Protein AF-A0A7S3FM63-F1 (afdb_monomer_lite)

Structure (mmCIF, N/CA/C/O backbone):
data_AF-A0A7S3FM63-F1
#
_entry.id   AF-A0A7S3FM63-F1
#
loop_
_atom_site.group_PDB
_atom_site.id
_atom_site.type_symbol
_atom_site.label_atom_id
_atom_site.label_alt_id
_atom_site.label_comp_id
_atom_site.label_asym_id
_atom_site.label_entity_id
_atom_site.label_seq_id
_atom_site.pdbx_PDB_ins_code
_atom_site.Cartn_x
_atom_site.Cartn_y
_atom_site.Cartn_z
_atom_site.occupancy
_atom_site.B_iso_or_equiv
_atom_site.auth_seq_id
_atom_site.auth_comp_id
_atom_site.auth_asym_id
_atom_site.auth_atom_id
_atom_site.pdbx_PDB_model_num
ATOM 1 N N . GLY A 1 1 ? -19.546 9.068 -7.832 1.00 79.62 1 GLY A N 1
ATOM 2 C CA . GLY A 1 1 ? -18.114 9.306 -7.554 1.00 79.62 1 GLY A CA 1
ATOM 3 C C . GLY A 1 1 ? -17.447 9.906 -8.778 1.00 79.62 1 GLY A C 1
ATOM 4 O O . GLY A 1 1 ? -18.021 9.794 -9.853 1.00 79.62 1 GLY A O 1
ATOM 5 N N . LYS A 1 2 ? -16.284 10.552 -8.614 1.00 92.50 2 LYS A N 1
ATOM 6 C CA . LYS A 1 2 ? -15.468 11.115 -9.714 1.00 92.50 2 LYS A CA 1
ATOM 7 C C . LYS A 1 2 ? -14.118 10.395 -9.909 1.00 92.50 2 LYS A C 1
ATOM 9 O O . LYS A 1 2 ? -13.328 10.811 -10.744 1.00 92.50 2 LYS A O 1
ATOM 14 N N . LEU A 1 3 ? -13.851 9.345 -9.126 1.00 94.50 3 LEU A N 1
ATOM 15 C CA . LEU A 1 3 ? -12.671 8.492 -9.265 1.00 94.50 3 LEU A CA 1
ATOM 16 C C . LEU A 1 3 ? -13.030 7.335 -10.205 1.00 94.50 3 LEU A C 1
ATOM 18 O O . LEU A 1 3 ? -13.844 6.492 -9.835 1.00 94.50 3 LEU A O 1
ATOM 22 N N . PHE A 1 4 ? -12.488 7.337 -11.422 1.00 94.69 4 PHE A N 1
ATOM 23 C CA . PHE A 1 4 ? -12.804 6.339 -12.459 1.00 94.69 4 PHE A CA 1
ATOM 24 C C . PHE A 1 4 ? -11.756 5.224 -12.555 1.00 94.69 4 PHE A C 1
ATOM 26 O O . PHE A 1 4 ? -12.075 4.076 -12.862 1.00 94.69 4 PHE A O 1
ATOM 33 N N . GLY A 1 5 ? -10.508 5.558 -12.249 1.00 96.12 5 GLY A N 1
ATOM 34 C CA . GLY A 1 5 ? -9.371 4.654 -12.240 1.00 96.12 5 GLY A CA 1
ATOM 35 C C . GLY A 1 5 ? -8.252 5.248 -11.398 1.00 96.12 5 GLY A C 1
ATOM 36 O O . GLY A 1 5 ? -8.317 6.422 -11.026 1.00 96.12 5 GLY A O 1
ATOM 37 N N . ILE A 1 6 ? -7.253 4.433 -11.090 1.00 96.62 6 ILE A N 1
ATOM 38 C CA . ILE A 1 6 ? -6.058 4.859 -10.367 1.00 96.62 6 ILE A CA 1
ATOM 39 C C . ILE A 1 6 ? -4.824 4.234 -11.012 1.00 96.62 6 ILE A C 1
ATOM 41 O O . ILE A 1 6 ? -4.841 3.054 -11.365 1.00 96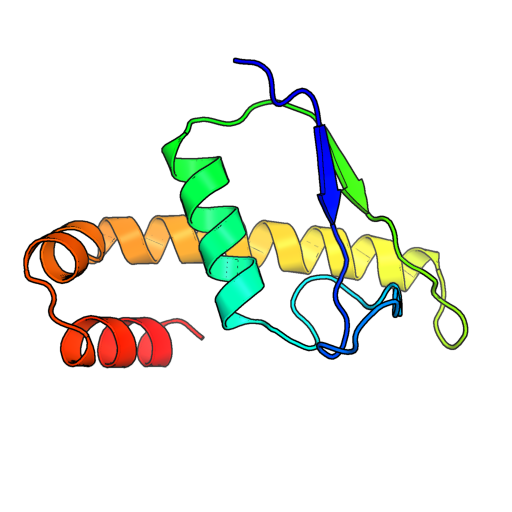.62 6 ILE A O 1
ATOM 45 N N . GLN A 1 7 ? -3.782 5.041 -11.179 1.00 96.31 7 GLN A N 1
ATOM 46 C CA . GLN A 1 7 ? -2.448 4.586 -11.549 1.00 96.31 7 GLN A CA 1
ATOM 47 C C . GLN A 1 7 ? -1.674 4.278 -10.269 1.00 96.31 7 GLN A C 1
ATOM 49 O O . GLN A 1 7 ? -1.687 5.064 -9.322 1.00 96.31 7 GLN A O 1
ATOM 54 N N . LEU A 1 8 ? -1.077 3.097 -10.222 1.00 96.12 8 LEU A N 1
ATOM 55 C CA . LEU A 1 8 ? -0.339 2.559 -9.096 1.00 96.12 8 LEU A CA 1
ATOM 56 C C . LEU A 1 8 ? 1.115 2.376 -9.512 1.00 96.12 8 LEU A C 1
ATOM 58 O O . LEU A 1 8 ? 1.402 1.767 -10.538 1.00 96.12 8 LEU A O 1
ATOM 62 N N . GLY A 1 9 ? 1.998 2.854 -8.656 1.00 94.56 9 GLY A N 1
ATOM 63 C CA . GLY A 1 9 ? 3.438 2.691 -8.718 1.00 94.56 9 GLY A CA 1
ATOM 64 C C . GLY A 1 9 ? 4.002 3.085 -7.360 1.00 94.56 9 GLY A C 1
ATOM 65 O O . GLY A 1 9 ? 3.250 3.289 -6.398 1.00 94.56 9 GLY A O 1
ATOM 66 N N . ASP A 1 10 ? 5.313 3.182 -7.260 1.00 94.56 10 ASP A N 1
ATOM 67 C CA . ASP A 1 10 ? 5.976 3.689 -6.069 1.00 94.56 10 ASP A CA 1
ATOM 68 C C . ASP A 1 10 ? 7.242 4.462 -6.443 1.00 94.56 10 ASP A C 1
ATOM 70 O O . ASP A 1 10 ? 7.716 4.427 -7.579 1.00 94.56 10 ASP A O 1
ATOM 74 N N . GLY A 1 11 ? 7.796 5.174 -5.474 1.00 91.12 11 GLY A N 1
ATOM 75 C CA . GLY A 1 11 ? 9.007 5.951 -5.662 1.00 91.12 11 GLY A CA 1
ATOM 76 C C . GLY A 1 11 ? 9.428 6.679 -4.388 1.00 91.12 11 GLY A C 1
ATOM 77 O O . GLY A 1 11 ? 8.607 6.943 -3.505 1.00 91.12 11 GLY A O 1
ATOM 78 N N . 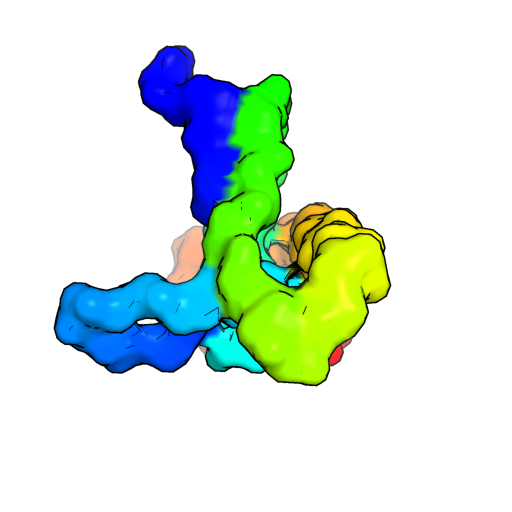PRO A 1 12 ? 10.712 7.028 -4.249 1.00 84.50 12 PRO A N 1
ATOM 79 C CA . PRO A 1 12 ? 11.157 7.932 -3.206 1.00 84.50 12 PRO A CA 1
ATOM 80 C C . PRO A 1 12 ? 10.452 9.286 -3.349 1.00 84.50 12 PRO A C 1
ATOM 82 O O . PRO A 1 12 ? 10.278 9.819 -4.443 1.00 84.50 12 PRO A O 1
ATOM 85 N N . SER A 1 13 ? 10.083 9.885 -2.218 1.00 72.06 13 SER A N 1
ATOM 86 C CA . SER A 1 13 ? 9.455 11.206 -2.206 1.00 72.06 13 SER A CA 1
ATOM 87 C C . SER A 1 13 ? 10.467 12.288 -2.605 1.00 72.06 13 SER A C 1
ATOM 89 O O . SER A 1 13 ? 11.131 12.880 -1.751 1.00 72.06 13 SER A O 1
ATOM 91 N N . ARG A 1 14 ? 10.572 12.583 -3.904 1.00 76.94 14 ARG A N 1
ATOM 92 C CA . ARG A 1 14 ? 11.317 13.724 -4.447 1.00 76.94 14 ARG A CA 1
ATOM 93 C C . ARG A 1 14 ? 10.390 14.575 -5.312 1.00 76.94 14 ARG A C 1
ATOM 95 O O . ARG A 1 14 ? 9.697 14.068 -6.184 1.00 76.94 14 ARG A O 1
ATOM 102 N N . LEU A 1 15 ? 10.400 15.891 -5.085 1.00 73.69 15 LEU A N 1
ATOM 103 C CA . LEU A 1 15 ? 9.629 16.851 -5.884 1.00 73.69 15 LEU A CA 1
ATOM 104 C C . LEU A 1 15 ? 9.926 16.671 -7.384 1.00 73.69 15 LEU A C 1
ATOM 106 O O . LEU A 1 15 ? 11.072 16.828 -7.814 1.00 73.69 15 LEU A O 1
ATOM 110 N N . GLY A 1 16 ? 8.881 16.350 -8.154 1.00 67.38 16 GLY A N 1
ATOM 111 C CA . GLY A 1 16 ? 8.947 16.161 -9.605 1.00 67.38 16 GLY A CA 1
ATOM 112 C C . GLY A 1 16 ? 9.638 14.873 -10.064 1.00 67.38 16 GLY A C 1
ATOM 113 O O . GLY A 1 16 ? 10.142 14.849 -11.184 1.00 67.38 16 GLY A O 1
ATOM 114 N N . ALA A 1 17 ? 9.729 13.847 -9.213 1.00 70.31 17 ALA A N 1
ATOM 115 C CA . ALA A 1 17 ? 10.216 12.523 -9.590 1.00 70.31 17 ALA A CA 1
ATOM 116 C C . ALA A 1 17 ? 9.055 11.530 -9.700 1.00 70.31 17 ALA A C 1
ATOM 118 O O . ALA A 1 17 ? 8.234 11.458 -8.791 1.00 70.31 17 ALA A O 1
ATOM 119 N N . GLU A 1 18 ? 9.040 10.766 -10.789 1.00 78.25 18 GLU A N 1
ATOM 120 C CA . GLU A 1 18 ? 8.225 9.566 -10.965 1.00 78.25 18 GLU A CA 1
ATOM 121 C C . GLU A 1 18 ? 9.202 8.445 -11.314 1.00 78.25 18 GLU A C 1
ATOM 123 O O . GLU A 1 18 ? 9.692 8.381 -12.440 1.00 78.25 18 GLU A O 1
ATOM 128 N N . ASP A 1 19 ? 9.549 7.620 -10.328 1.00 85.12 19 ASP A N 1
ATOM 129 C CA . ASP A 1 19 ? 10.524 6.540 -10.524 1.00 85.12 19 ASP A CA 1
ATOM 130 C C . ASP A 1 19 ? 9.851 5.261 -11.058 1.00 85.12 19 ASP A C 1
ATOM 132 O O . ASP A 1 19 ? 10.534 4.364 -11.541 1.00 85.12 19 ASP A O 1
ATOM 136 N N . GLY A 1 20 ? 8.514 5.174 -10.999 1.00 91.06 20 GLY A N 1
ATOM 137 C CA . GLY A 1 20 ? 7.742 4.055 -11.550 1.00 91.06 20 GLY A CA 1
ATOM 138 C C . GLY A 1 20 ? 8.116 2.697 -10.956 1.00 91.06 20 GLY A C 1
ATOM 139 O O . GLY A 1 20 ? 8.128 1.701 -11.673 1.00 91.06 20 GLY A O 1
ATOM 140 N N . LEU A 1 21 ? 8.447 2.639 -9.665 1.00 94.94 21 LEU A N 1
ATOM 141 C CA . LEU A 1 21 ? 8.826 1.396 -8.996 1.00 94.94 21 LEU A CA 1
ATOM 142 C C . LEU A 1 21 ? 7.604 0.508 -8.730 1.00 94.94 21 LEU A C 1
ATOM 144 O O . LEU A 1 21 ? 6.465 0.978 -8.681 1.00 94.94 21 LEU A O 1
ATOM 148 N N . VAL A 1 22 ? 7.860 -0.775 -8.456 1.00 96.75 22 VAL A N 1
ATOM 149 C CA . VAL A 1 22 ? 6.844 -1.736 -7.999 1.00 96.75 22 VAL A CA 1
ATOM 150 C C . VAL A 1 22 ? 6.038 -1.156 -6.833 1.00 96.75 22 VAL A C 1
ATOM 152 O O . VAL A 1 22 ? 6.600 -0.669 -5.847 1.00 96.75 22 VAL A O 1
ATOM 155 N N . PHE A 1 23 ? 4.714 -1.263 -6.913 1.00 97.56 23 PHE A N 1
ATOM 156 C CA . PHE A 1 23 ? 3.772 -0.728 -5.938 1.00 97.56 23 PHE A CA 1
ATOM 157 C C . PHE A 1 23 ? 4.064 -1.210 -4.506 1.00 97.56 23 PHE A C 1
ATOM 159 O O . PHE A 1 23 ? 4.002 -2.404 -4.203 1.00 97.56 23 PHE A O 1
ATOM 166 N N . GLY A 1 24 ? 4.335 -0.262 -3.605 1.00 95.56 24 GLY A N 1
ATOM 167 C CA . GLY A 1 24 ? 4.607 -0.514 -2.189 1.00 95.56 24 GLY A CA 1
ATOM 168 C C . GLY A 1 24 ? 6.039 -0.943 -1.861 1.00 95.56 24 GLY A C 1
ATOM 169 O O . GLY A 1 24 ? 6.297 -1.319 -0.717 1.00 95.56 24 GLY A O 1
ATOM 170 N N . SER A 1 25 ? 6.958 -0.905 -2.829 1.00 95.06 25 SER A N 1
ATOM 171 C CA . SER A 1 25 ? 8.372 -1.246 -2.629 1.00 95.06 25 SER A CA 1
ATOM 172 C C . SER A 1 25 ? 9.169 -0.181 -1.868 1.00 95.06 25 SER A C 1
ATOM 174 O O . SER A 1 25 ? 10.068 -0.533 -1.105 1.00 95.06 25 SER A O 1
ATOM 176 N N . ALA A 1 26 ? 8.836 1.102 -2.028 1.00 93.62 26 ALA A N 1
ATOM 177 C CA . ALA A 1 26 ? 9.515 2.216 -1.367 1.00 93.62 26 ALA A CA 1
ATOM 178 C C . ALA A 1 26 ? 8.704 2.753 -0.178 1.00 93.62 26 ALA A C 1
ATOM 180 O O . ALA A 1 26 ? 9.271 3.069 0.868 1.00 93.62 26 ALA A O 1
ATOM 181 N N . ASN A 1 27 ? 7.373 2.801 -0.299 1.00 93.75 27 ASN A N 1
ATOM 182 C CA . ASN A 1 27 ? 6.467 3.334 0.720 1.00 93.75 27 ASN A CA 1
ATOM 183 C C . ASN A 1 27 ? 5.366 2.314 1.085 1.00 93.75 27 ASN A C 1
ATOM 185 O O . ASN A 1 27 ? 4.174 2.547 0.834 1.00 93.75 27 ASN A O 1
ATOM 189 N N . PRO A 1 28 ? 5.709 1.183 1.735 1.00 94.00 28 PRO A N 1
ATOM 190 C CA . PRO A 1 28 ? 4.760 0.099 2.018 1.00 94.00 28 PRO A CA 1
ATOM 191 C C . PRO A 1 28 ? 3.585 0.523 2.914 1.00 94.00 28 PRO A C 1
ATOM 193 O O . PRO A 1 28 ? 2.474 0.022 2.769 1.00 94.00 28 PRO A O 1
ATOM 196 N N . ARG A 1 29 ? 3.798 1.472 3.836 1.00 94.56 29 ARG A N 1
ATOM 197 C CA . ARG A 1 29 ? 2.732 1.971 4.724 1.00 94.56 29 ARG A CA 1
ATOM 198 C C . ARG A 1 29 ? 1.753 2.898 3.994 1.00 94.56 29 ARG A C 1
ATOM 200 O O . ARG A 1 29 ? 0.548 2.754 4.170 1.00 94.56 29 ARG A O 1
ATOM 207 N N . ALA A 1 30 ? 2.258 3.806 3.156 1.00 94.81 30 ALA A N 1
ATOM 208 C CA . ALA A 1 30 ? 1.421 4.740 2.399 1.00 94.81 30 ALA A CA 1
ATOM 209 C C . ALA A 1 30 ? 0.597 4.018 1.321 1.00 94.81 30 ALA A C 1
ATOM 211 O O . ALA A 1 30 ? -0.598 4.272 1.176 1.00 94.81 30 ALA A O 1
ATOM 212 N N . SER A 1 31 ? 1.212 3.066 0.613 1.00 96.69 31 SER A N 1
ATOM 213 C CA . SER A 1 31 ? 0.506 2.206 -0.345 1.00 96.69 31 SER A CA 1
ATOM 214 C C . SER A 1 31 ? -0.614 1.406 0.332 1.00 96.69 31 SER A C 1
ATOM 216 O O . SER A 1 31 ? -1.753 1.428 -0.142 1.00 96.69 31 SER A O 1
ATOM 218 N N . LEU A 1 32 ? -0.342 0.805 1.498 1.00 97.94 32 LEU A N 1
ATOM 219 C CA . LEU A 1 32 ? -1.354 0.067 2.257 1.00 97.94 32 LEU A CA 1
ATOM 220 C C . LEU A 1 32 ? -2.503 0.968 2.731 1.00 97.94 32 LEU A C 1
ATOM 222 O O . LEU A 1 32 ? -3.665 0.560 2.675 1.00 97.94 32 LEU A O 1
ATOM 226 N N . GLU A 1 33 ? -2.212 2.195 3.169 1.00 96.94 33 GLU A N 1
ATOM 227 C CA . GLU A 1 33 ? -3.240 3.172 3.539 1.00 96.94 33 GLU A CA 1
ATOM 228 C C . GLU A 1 33 ? -4.113 3.575 2.340 1.00 96.94 33 GLU A C 1
ATOM 230 O O . GLU A 1 33 ? -5.341 3.627 2.458 1.00 96.94 33 GLU A O 1
ATOM 235 N N . ALA A 1 34 ? -3.518 3.799 1.165 1.00 97.38 34 ALA A N 1
ATOM 236 C CA . ALA A 1 34 ? -4.279 4.073 -0.051 1.00 97.38 34 ALA A CA 1
ATOM 237 C C . ALA A 1 34 ? -5.227 2.907 -0.385 1.00 97.38 34 ALA A C 1
ATOM 239 O O . ALA A 1 34 ? -6.423 3.113 -0.617 1.00 97.38 34 ALA A O 1
ATOM 240 N N . VAL A 1 35 ? -4.723 1.670 -0.329 1.00 98.25 35 VAL A N 1
ATOM 241 C CA . VAL A 1 35 ? -5.514 0.449 -0.548 1.00 98.25 35 VAL A CA 1
ATOM 242 C C . VAL A 1 35 ? -6.642 0.309 0.476 1.00 98.25 35 VAL A C 1
ATOM 244 O O . VAL A 1 35 ? -7.768 -0.033 0.102 1.00 98.25 35 VAL A O 1
ATOM 247 N N . LEU A 1 36 ? -6.383 0.613 1.750 1.00 98.12 36 LEU A N 1
ATOM 248 C CA . LEU A 1 36 ? -7.390 0.619 2.812 1.00 98.12 36 LEU A CA 1
ATOM 249 C C . LEU A 1 36 ? -8.557 1.549 2.469 1.00 98.12 36 LEU A C 1
ATOM 251 O O . LEU A 1 36 ? -9.716 1.141 2.565 1.00 98.12 36 LEU A O 1
ATOM 255 N N . TRP A 1 37 ? -8.276 2.780 2.043 1.00 97.44 37 TRP A N 1
ATOM 256 C CA . TRP A 1 37 ? -9.323 3.740 1.694 1.00 97.44 37 TRP A CA 1
ATOM 257 C C . TRP A 1 37 ? -10.091 3.348 0.434 1.00 97.44 37 TRP A C 1
ATOM 259 O O . TRP A 1 37 ? -11.317 3.460 0.420 1.00 97.44 37 TRP A O 1
ATOM 269 N N . LEU A 1 38 ? -9.409 2.825 -0.588 1.00 97.31 38 LEU A N 1
ATOM 270 C CA . LEU A 1 38 ? -10.050 2.296 -1.797 1.00 97.31 38 LEU A CA 1
ATOM 271 C C . LEU A 1 38 ? -11.010 1.148 -1.460 1.00 97.31 38 LEU A C 1
ATOM 273 O O . LEU A 1 38 ? -12.158 1.141 -1.913 1.00 97.31 38 LEU A O 1
ATOM 277 N N . ARG A 1 39 ? -10.575 0.216 -0.604 1.00 97.00 39 ARG A N 1
ATOM 278 C CA . ARG A 1 39 ? -11.405 -0.885 -0.109 1.00 97.00 39 ARG A CA 1
ATOM 279 C C . ARG A 1 39 ? -12.600 -0.374 0.692 1.00 97.00 39 ARG A C 1
ATOM 281 O O . ARG A 1 39 ? -13.729 -0.771 0.411 1.00 97.00 39 ARG A O 1
ATOM 288 N N . ARG A 1 40 ? -12.374 0.529 1.649 1.00 95.88 40 ARG A N 1
ATOM 289 C CA . ARG A 1 40 ? -13.423 1.113 2.500 1.00 95.88 40 ARG A CA 1
ATOM 290 C C . ARG A 1 40 ? -14.470 1.879 1.692 1.00 95.88 40 ARG A C 1
ATOM 292 O O . ARG A 1 40 ? -15.650 1.837 2.027 1.00 95.88 40 ARG A O 1
ATOM 299 N N . ALA A 1 41 ? -14.047 2.570 0.637 1.00 95.75 41 ALA A N 1
ATOM 300 C CA . ALA A 1 41 ? -14.932 3.293 -0.269 1.00 95.75 41 ALA A CA 1
ATOM 301 C C . ALA A 1 41 ? -15.710 2.370 -1.225 1.00 95.75 41 ALA A C 1
ATOM 303 O O . ALA A 1 41 ? -16.548 2.861 -1.981 1.00 95.75 41 ALA A O 1
ATOM 304 N N . GLY A 1 42 ? -15.435 1.059 -1.224 1.00 95.94 42 GLY A N 1
ATOM 305 C CA . GLY A 1 42 ? -16.019 0.119 -2.178 1.00 95.94 42 GLY A CA 1
ATOM 306 C C . GLY A 1 42 ? -15.619 0.437 -3.618 1.00 95.94 42 GLY A C 1
ATOM 307 O O . GLY A 1 42 ? -16.439 0.309 -4.526 1.00 95.94 42 GLY A O 1
ATOM 308 N N . PHE A 1 43 ? -14.390 0.917 -3.833 1.00 96.50 43 PHE A N 1
ATOM 309 C CA . PHE A 1 43 ? -13.923 1.299 -5.160 1.00 96.50 43 PHE A CA 1
ATOM 310 C C . PHE A 1 43 ? -13.897 0.083 -6.096 1.00 96.50 43 PHE A C 1
ATOM 312 O O . PHE A 1 43 ? -13.173 -0.881 -5.861 1.00 96.50 43 PHE A O 1
ATOM 319 N N . GLY A 1 44 ? -14.700 0.149 -7.160 1.00 93.69 44 GLY A N 1
ATOM 320 C CA . GLY A 1 44 ? -14.810 -0.879 -8.201 1.00 93.69 44 GLY A CA 1
ATOM 321 C C . GLY A 1 44 ? -14.341 -0.403 -9.578 1.00 93.69 44 GLY A C 1
ATOM 322 O O . GLY A 1 44 ? -14.790 -0.942 -10.585 1.00 93.69 44 GLY A O 1
ATOM 323 N N . GLY A 1 45 ? -13.522 0.654 -9.628 1.00 94.25 45 GLY A N 1
ATOM 324 C CA . GLY A 1 45 ? -12.914 1.139 -10.868 1.00 94.25 45 GLY A CA 1
ATOM 325 C C . GLY A 1 45 ? -11.699 0.307 -11.288 1.00 94.25 45 GLY A C 1
ATOM 326 O O . GLY A 1 45 ? -11.448 -0.774 -10.759 1.00 94.25 45 GLY A O 1
ATOM 327 N N . THR A 1 46 ? -10.935 0.818 -12.255 1.00 96.69 46 THR A N 1
ATOM 328 C CA . THR A 1 46 ? -9.762 0.107 -12.796 1.00 96.69 46 THR A CA 1
ATOM 329 C C . THR A 1 46 ? -8.473 0.522 -12.089 1.00 96.69 46 THR A C 1
ATOM 331 O O . THR A 1 46 ? -8.245 1.711 -11.857 1.00 96.69 46 THR A O 1
ATOM 334 N N . PHE A 1 47 ? -7.629 -0.460 -11.777 1.00 97.12 47 PHE A N 1
ATOM 335 C CA . PHE A 1 47 ? -6.264 -0.260 -11.296 1.00 97.12 47 PHE A CA 1
ATOM 336 C C . PHE A 1 47 ? -5.299 -0.445 -12.467 1.00 97.12 47 PHE A C 1
ATOM 338 O O . PHE A 1 47 ? -5.318 -1.493 -13.111 1.00 97.12 47 PHE A O 1
ATOM 345 N N . TYR A 1 48 ? -4.479 0.564 -12.737 1.00 96.75 48 TYR A N 1
ATOM 346 C CA . TYR A 1 48 ? -3.421 0.532 -13.742 1.00 96.75 48 TYR A CA 1
ATOM 347 C C . TYR A 1 48 ? -2.079 0.517 -13.019 1.00 96.75 48 TYR A C 1
ATOM 349 O O . TYR A 1 48 ? -1.904 1.306 -12.098 1.00 96.75 48 TYR A O 1
ATOM 357 N N . PHE A 1 49 ? -1.147 -0.347 -13.411 1.00 96.94 49 PHE A N 1
ATOM 358 C CA . PHE A 1 49 ? 0.234 -0.249 -12.935 1.00 96.94 49 PHE A CA 1
ATOM 359 C C . PHE A 1 49 ? 1.008 0.641 -13.903 1.00 96.94 49 PHE A C 1
ATOM 361 O O . PHE A 1 49 ? 1.174 0.278 -15.066 1.00 96.94 49 PHE A O 1
ATOM 368 N N . ASP A 1 50 ? 1.369 1.834 -13.435 1.00 95.38 50 ASP A N 1
ATOM 369 C CA . ASP A 1 50 ? 2.138 2.834 -14.177 1.00 95.38 50 ASP A CA 1
ATOM 370 C C . ASP A 1 50 ? 3.575 2.800 -13.656 1.00 95.38 50 ASP A C 1
ATOM 372 O O . ASP A 1 50 ? 3.972 3.581 -12.791 1.00 95.38 50 ASP A O 1
ATOM 376 N N . THR A 1 51 ? 4.297 1.769 -14.091 1.00 95.44 51 THR A N 1
ATOM 377 C CA . THR A 1 51 ? 5.650 1.445 -13.640 1.00 95.44 51 THR A CA 1
ATOM 378 C C . THR A 1 51 ? 6.631 1.386 -14.809 1.00 95.44 51 THR A C 1
ATOM 380 O O . THR A 1 51 ? 6.251 1.166 -15.964 1.00 95.44 51 THR A O 1
ATOM 383 N N . PHE A 1 52 ? 7.913 1.594 -14.507 1.00 95.12 52 PHE A N 1
ATOM 384 C CA . PHE A 1 52 ? 9.006 1.686 -15.473 1.00 95.12 52 PHE A CA 1
ATOM 385 C C . PHE A 1 52 ? 10.062 0.606 -15.166 1.00 95.12 52 PHE A C 1
ATOM 387 O O . PHE A 1 52 ? 11.052 0.891 -14.495 1.00 95.12 52 PHE A O 1
ATOM 394 N N . PRO A 1 53 ? 9.874 -0.649 -15.624 1.00 94.06 53 PRO A N 1
ATOM 395 C CA . PRO A 1 53 ? 10.824 -1.741 -15.390 1.00 94.06 53 PRO A CA 1
ATOM 396 C C . PRO A 1 53 ? 12.097 -1.568 -16.239 1.00 94.06 53 PRO A C 1
ATOM 398 O O . PRO A 1 53 ? 12.275 -2.237 -17.257 1.00 94.06 53 PRO A O 1
ATOM 401 N N . GLU A 1 54 ? 12.975 -0.637 -15.859 1.00 93.12 54 GLU A N 1
ATOM 402 C CA . GLU A 1 54 ? 14.228 -0.361 -16.578 1.00 93.12 54 GLU A CA 1
ATOM 403 C C . GLU A 1 54 ? 15.291 -1.445 -16.347 1.00 93.12 54 GLU A C 1
ATOM 405 O O . GLU A 1 54 ? 16.078 -1.741 -17.250 1.00 93.12 54 GLU A O 1
ATOM 410 N N . ALA A 1 55 ? 15.323 -2.041 -15.150 1.00 92.94 55 ALA A N 1
ATOM 411 C CA . ALA A 1 55 ? 16.321 -3.036 -14.749 1.00 92.94 55 ALA A CA 1
ATOM 412 C C . ALA A 1 55 ? 15.736 -4.450 -14.563 1.00 92.94 55 ALA A C 1
ATOM 414 O O . ALA A 1 55 ? 16.475 -5.409 -14.324 1.00 92.94 55 ALA A O 1
ATOM 415 N N . GLU A 1 56 ? 14.416 -4.593 -14.668 1.00 95.56 56 GLU A N 1
ATOM 416 C CA . GLU A 1 56 ? 13.664 -5.812 -14.393 1.00 95.56 56 GLU A CA 1
ATOM 417 C C . GLU A 1 56 ? 13.098 -6.460 -15.666 1.00 95.56 56 GLU A C 1
ATOM 419 O O . GLU A 1 56 ? 12.982 -5.850 -16.725 1.00 95.56 56 GLU A O 1
ATOM 424 N N . ASP A 1 57 ? 12.683 -7.726 -15.550 1.00 98.06 57 ASP A N 1
ATOM 425 C CA . ASP A 1 57 ? 11.801 -8.332 -16.548 1.00 98.06 57 ASP A CA 1
ATOM 426 C C . ASP A 1 57 ? 10.392 -7.715 -16.416 1.00 98.06 57 ASP A C 1
ATOM 428 O O . ASP A 1 57 ? 9.793 -7.812 -15.337 1.00 98.06 57 ASP A O 1
ATOM 432 N N . PRO A 1 58 ? 9.832 -7.109 -17.480 1.00 97.50 58 PRO A N 1
ATOM 433 C CA . PRO A 1 58 ? 8.578 -6.362 -17.393 1.00 97.50 58 PRO A CA 1
ATOM 434 C C . PRO A 1 58 ? 7.361 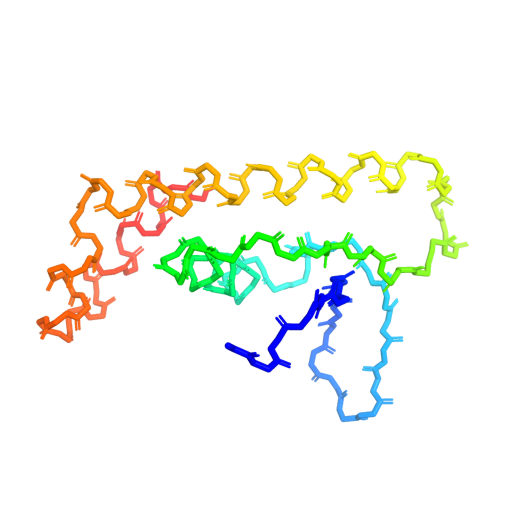-7.248 -17.098 1.00 97.50 58 PRO A C 1
ATOM 436 O O . PRO A 1 58 ? 6.389 -6.793 -16.495 1.00 97.50 58 PRO A O 1
ATOM 439 N N . VAL A 1 59 ? 7.389 -8.525 -17.491 1.00 98.12 59 VAL A N 1
ATOM 440 C CA . VAL A 1 59 ? 6.293 -9.459 -17.199 1.00 98.12 59 VAL A CA 1
ATOM 441 C C . VAL A 1 59 ? 6.322 -9.823 -15.720 1.00 98.12 59 VAL A C 1
ATOM 443 O O . VAL A 1 59 ? 5.302 -9.729 -15.035 1.00 98.12 59 VAL A O 1
ATOM 446 N N . ARG A 1 60 ? 7.501 -10.170 -15.203 1.00 98.38 60 ARG A N 1
ATOM 447 C CA . ARG A 1 60 ? 7.706 -10.492 -13.788 1.00 98.38 60 ARG A CA 1
ATOM 448 C C . ARG A 1 60 ? 7.415 -9.297 -12.878 1.00 98.38 60 ARG A C 1
ATOM 450 O O . ARG A 1 60 ? 6.928 -9.490 -11.759 1.00 98.38 60 ARG A O 1
ATOM 457 N N . GLU A 1 61 ? 7.721 -8.085 -13.326 1.00 98.25 61 GLU A N 1
ATOM 458 C CA . GLU A 1 61 ? 7.397 -6.842 -12.626 1.00 98.25 61 GLU A CA 1
ATOM 459 C C . GLU A 1 61 ? 5.876 -6.660 -12.514 1.00 98.25 61 GLU A C 1
ATOM 461 O O . GLU A 1 61 ? 5.354 -6.537 -11.402 1.00 98.25 61 GLU A O 1
ATOM 466 N N . CYS A 1 62 ? 5.147 -6.801 -13.625 1.00 98.06 62 CYS A N 1
ATOM 467 C CA . CYS A 1 62 ? 3.689 -6.696 -13.649 1.00 98.06 62 CYS A CA 1
ATOM 468 C C . CYS A 1 62 ? 3.013 -7.772 -12.777 1.00 98.06 62 CYS A C 1
ATOM 470 O O . CYS A 1 62 ? 2.124 -7.478 -11.972 1.00 98.06 62 CYS A O 1
ATOM 472 N N . GLU A 1 63 ? 3.472 -9.026 -12.858 1.00 98.56 63 GLU A N 1
ATOM 473 C CA . GLU A 1 63 ? 3.003 -10.108 -11.981 1.00 98.56 63 GLU A CA 1
ATOM 474 C C . GLU A 1 63 ? 3.249 -9.795 -10.502 1.00 98.56 63 GLU A C 1
ATOM 476 O O . GLU A 1 63 ? 2.407 -10.085 -9.641 1.00 98.56 63 GLU A O 1
ATOM 481 N N . THR A 1 64 ? 4.397 -9.186 -10.200 1.00 98.31 64 THR A N 1
ATOM 482 C CA . THR A 1 64 ? 4.745 -8.764 -8.847 1.00 98.31 64 THR A CA 1
ATOM 483 C C . THR A 1 64 ? 3.801 -7.665 -8.379 1.00 98.31 64 THR A C 1
ATOM 485 O O . THR A 1 64 ? 3.170 -7.850 -7.346 1.00 98.31 64 THR A O 1
ATOM 488 N N . ASN A 1 65 ? 3.583 -6.607 -9.156 1.00 98.44 65 ASN A N 1
ATOM 489 C CA . ASN A 1 65 ? 2.610 -5.554 -8.857 1.00 98.44 65 ASN A CA 1
ATOM 490 C C . ASN A 1 65 ? 1.207 -6.092 -8.536 1.00 98.44 65 ASN A C 1
ATOM 492 O O . ASN A 1 65 ? 0.608 -5.734 -7.516 1.00 98.44 65 ASN A O 1
ATOM 496 N N . ILE A 1 66 ? 0.696 -7.018 -9.356 1.00 98.50 66 ILE A N 1
ATOM 497 C CA . ILE A 1 66 ? -0.598 -7.675 -9.118 1.00 98.50 66 ILE A CA 1
ATOM 498 C C . ILE A 1 66 ? -0.595 -8.404 -7.768 1.00 98.50 66 ILE A C 1
ATOM 500 O O . ILE A 1 66 ? -1.570 -8.327 -7.012 1.00 98.50 66 ILE A O 1
ATOM 504 N N . ARG A 1 67 ? 0.484 -9.130 -7.456 1.00 98.50 67 ARG A N 1
ATOM 505 C CA . ARG A 1 67 ? 0.639 -9.847 -6.185 1.00 98.50 67 ARG A CA 1
ATOM 506 C C . ARG A 1 67 ? 0.709 -8.884 -5.000 1.00 98.50 67 ARG A C 1
ATOM 508 O O . ARG A 1 67 ? 0.009 -9.120 -4.015 1.00 98.50 67 ARG A O 1
ATOM 515 N N . GLU A 1 68 ? 1.501 -7.820 -5.095 1.00 98.06 68 GLU A N 1
ATOM 516 C CA . GLU A 1 68 ? 1.668 -6.819 -4.038 1.00 98.06 68 GLU A CA 1
ATOM 517 C C . GLU A 1 68 ? 0.336 -6.129 -3.731 1.00 98.06 68 GLU A C 1
ATOM 519 O O . GLU A 1 68 ? -0.104 -6.126 -2.580 1.00 98.06 68 GLU A O 1
ATOM 524 N N . PHE A 1 69 ? -0.375 -5.652 -4.759 1.00 98.25 69 PHE A N 1
ATOM 525 C CA . PHE A 1 69 ? -1.686 -5.025 -4.589 1.00 98.25 69 PHE A CA 1
ATOM 526 C C . PHE A 1 69 ? -2.694 -5.975 -3.931 1.00 98.25 69 PHE A C 1
ATOM 528 O O . PHE A 1 69 ? -3.367 -5.611 -2.965 1.00 98.25 69 PHE A O 1
ATOM 535 N N . ARG A 1 70 ? -2.784 -7.228 -4.400 1.00 98.12 70 ARG A N 1
ATOM 536 C CA . ARG A 1 70 ? -3.681 -8.236 -3.806 1.00 98.12 70 ARG A CA 1
ATOM 537 C C . ARG A 1 70 ? -3.323 -8.542 -2.354 1.00 98.12 70 ARG A C 1
ATOM 539 O O . ARG A 1 70 ? -4.229 -8.705 -1.533 1.00 98.12 70 ARG A O 1
ATOM 546 N N . ARG A 1 71 ? -2.028 -8.609 -2.024 1.00 98.12 71 ARG A N 1
ATOM 547 C CA . ARG A 1 71 ? -1.570 -8.799 -0.643 1.00 98.12 71 ARG A CA 1
ATOM 548 C C . ARG A 1 71 ? -2.019 -7.633 0.230 1.00 98.12 71 ARG A C 1
ATOM 550 O O . ARG A 1 71 ? -2.644 -7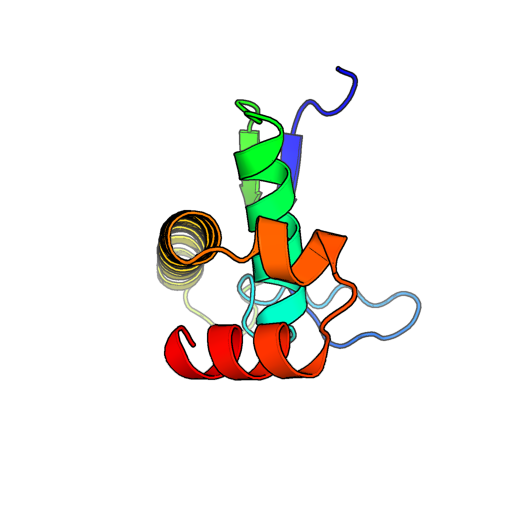.883 1.260 1.00 98.12 71 ARG A O 1
ATOM 557 N N . GLN A 1 72 ? -1.775 -6.397 -0.201 1.00 98.19 72 GLN A N 1
ATOM 558 C CA . GLN A 1 72 ? -2.185 -5.204 0.539 1.00 98.19 72 GLN A CA 1
ATOM 559 C C . GLN A 1 72 ? -3.709 -5.110 0.688 1.00 98.19 72 GLN A C 1
ATOM 561 O O . GLN A 1 72 ? -4.204 -4.780 1.762 1.00 98.19 72 GLN A O 1
ATOM 566 N N . TRP A 1 73 ? -4.480 -5.493 -0.335 1.00 98.12 73 TRP A N 1
ATOM 567 C CA . TRP A 1 73 ? -5.946 -5.531 -0.261 1.00 98.12 73 TRP A CA 1
ATOM 568 C C . TRP A 1 73 ? -6.446 -6.492 0.825 1.00 98.12 73 TRP A C 1
ATOM 570 O O . TRP A 1 73 ? -7.403 -6.196 1.547 1.00 98.12 73 TRP A O 1
ATOM 580 N N . ALA A 1 74 ? -5.781 -7.6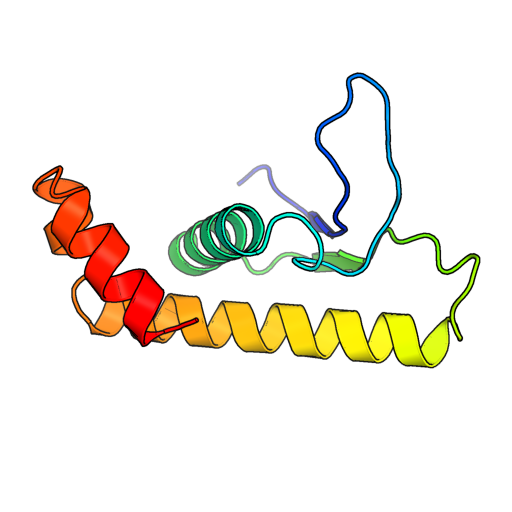41 0.969 1.00 98.00 74 ALA A N 1
ATOM 581 C CA . ALA A 1 74 ? -6.067 -8.600 2.027 1.00 98.00 74 ALA A CA 1
ATOM 582 C C . ALA A 1 74 ? -5.592 -8.108 3.408 1.00 98.00 74 ALA A C 1
ATOM 584 O O . ALA A 1 74 ? -6.333 -8.261 4.380 1.00 98.00 74 ALA A O 1
ATOM 585 N N . GLN A 1 75 ? -4.403 -7.496 3.496 1.00 98.00 75 GLN A N 1
ATOM 586 C CA . GLN A 1 75 ? -3.881 -6.870 4.721 1.00 98.00 75 GLN A CA 1
ATOM 587 C C . GLN A 1 75 ? -4.844 -5.796 5.235 1.00 98.00 75 GLN A C 1
ATOM 589 O O . GLN A 1 75 ? -5.260 -5.854 6.389 1.00 98.00 75 GLN A O 1
ATOM 594 N N . ALA A 1 76 ? -5.306 -4.892 4.367 1.00 98.06 76 ALA A N 1
ATOM 595 C CA . ALA A 1 76 ? -6.294 -3.870 4.704 1.00 98.06 76 ALA A CA 1
ATOM 596 C C . ALA A 1 76 ? -7.576 -4.475 5.300 1.00 98.06 76 ALA A C 1
ATOM 598 O O . ALA A 1 76 ? -8.061 -4.019 6.334 1.00 98.06 76 ALA A O 1
ATOM 599 N N . GLY A 1 77 ? -8.094 -5.553 4.700 1.00 97.69 77 GLY A N 1
ATOM 600 C CA . GLY A 1 77 ? -9.253 -6.269 5.239 1.00 97.69 77 GLY A CA 1
ATOM 601 C C . GLY A 1 77 ? -9.010 -6.874 6.627 1.00 97.69 77 GLY A C 1
ATOM 602 O O . GLY A 1 77 ? -9.894 -6.812 7.482 1.00 97.69 77 GLY A O 1
ATOM 603 N N . ARG A 1 78 ? -7.817 -7.430 6.879 1.00 97.75 78 ARG A N 1
ATOM 604 C CA . ARG A 1 78 ? -7.448 -7.971 8.199 1.00 97.75 78 ARG A CA 1
ATOM 605 C C . ARG A 1 78 ? -7.278 -6.875 9.244 1.00 97.75 78 ARG A C 1
ATOM 607 O O . ARG A 1 78 ? -7.753 -7.055 10.360 1.00 97.75 78 ARG A O 1
ATOM 614 N N . LEU A 1 79 ? -6.670 -5.746 8.886 1.00 97.88 79 LEU A N 1
ATOM 615 C CA . LEU A 1 79 ? -6.536 -4.591 9.773 1.00 97.88 79 LEU A CA 1
ATOM 616 C C . LEU A 1 79 ? -7.906 -4.058 10.206 1.00 97.88 79 LEU A C 1
ATOM 618 O O . LEU A 1 79 ? -8.135 -3.859 11.399 1.00 97.88 79 LEU A O 1
ATOM 622 N N . GLU A 1 80 ? -8.845 -3.893 9.268 1.00 96.31 80 GLU A N 1
ATOM 623 C CA . GLU A 1 80 ? -10.217 -3.498 9.612 1.00 96.31 80 GLU A CA 1
ATOM 624 C C . GLU A 1 80 ? -10.889 -4.527 10.531 1.00 96.31 80 GLU A C 1
ATOM 626 O O . GLU A 1 80 ? -11.478 -4.145 11.540 1.00 96.31 80 GLU A O 1
ATOM 631 N N . GLY A 1 81 ? -10.741 -5.824 10.240 1.00 96.56 81 GLY A N 1
ATOM 632 C CA . GLY A 1 81 ? -11.278 -6.903 11.076 1.00 96.56 81 GLY A CA 1
ATOM 633 C C . GLY A 1 81 ? -10.657 -7.001 12.475 1.00 96.56 81 GLY A C 1
ATOM 634 O O . GLY A 1 81 ? -11.264 -7.585 13.368 1.00 96.56 81 GLY A O 1
ATOM 635 N N . ARG A 1 82 ? -9.469 -6.422 12.685 1.00 97.00 82 ARG A N 1
ATOM 636 C CA . ARG A 1 82 ? -8.754 -6.376 13.972 1.00 97.00 82 ARG A CA 1
ATOM 637 C C . ARG A 1 82 ? -8.973 -5.078 14.754 1.00 97.00 82 ARG A C 1
ATOM 639 O O . ARG A 1 82 ? -8.316 -4.867 15.767 1.00 97.00 82 ARG A O 1
ATOM 646 N N . GLY A 1 83 ? -9.893 -4.223 14.311 1.00 96.94 83 GLY A N 1
ATOM 647 C CA . GLY A 1 83 ? -10.284 -3.028 15.056 1.00 96.94 83 GLY A CA 1
ATOM 648 C C . GLY A 1 83 ? -9.504 -1.760 14.702 1.00 96.94 83 GLY A C 1
ATOM 649 O O . GLY A 1 83 ? -9.497 -0.807 15.480 1.00 96.94 83 GLY A O 1
ATOM 650 N N . LEU A 1 84 ? -8.864 -1.699 13.522 1.00 97.62 84 LEU A N 1
ATOM 651 C CA . LEU A 1 84 ? -8.165 -0.488 13.065 1.00 97.62 84 LEU A CA 1
ATOM 652 C C . LEU A 1 84 ? -9.065 0.759 13.131 1.00 97.62 84 LEU A C 1
ATOM 654 O O . LEU A 1 84 ? -8.605 1.850 13.461 1.00 97.62 84 LEU A O 1
ATOM 658 N N . LYS A 1 85 ? -10.361 0.612 12.839 1.00 96.69 85 LYS A N 1
ATOM 659 C CA . LYS A 1 85 ? -11.311 1.729 12.835 1.00 96.69 85 LYS A CA 1
ATOM 660 C C . LYS A 1 85 ? -11.521 2.312 14.233 1.00 96.69 85 LYS A C 1
ATOM 662 O O . LYS A 1 85 ? -11.684 3.520 14.374 1.00 96.69 85 LYS A O 1
ATOM 667 N N . GLU A 1 86 ? -11.548 1.474 15.257 1.00 97.94 86 GLU A N 1
ATOM 668 C CA . GLU A 1 86 ? -11.700 1.866 16.655 1.00 97.94 86 GLU A CA 1
ATOM 669 C C . GLU A 1 86 ? -10.466 2.641 17.117 1.00 97.94 86 GLU A C 1
ATOM 671 O O . GLU A 1 86 ? -10.615 3.738 17.653 1.00 97.94 86 GLU A O 1
ATOM 676 N N . LEU A 1 87 ? -9.272 2.139 16.792 1.00 98.12 87 LEU A N 1
ATOM 677 C CA . LEU A 1 87 ? -8.005 2.812 17.086 1.00 98.12 87 LEU A CA 1
ATOM 678 C C . LEU A 1 87 ? -7.902 4.174 16.376 1.00 98.12 87 LEU A C 1
ATOM 680 O O . LEU A 1 87 ? -7.561 5.176 17.003 1.00 98.12 87 LEU A O 1
ATOM 684 N N . GLN A 1 88 ? -8.291 4.245 15.095 1.00 97.31 88 GLN A N 1
ATOM 685 C CA . GLN A 1 88 ? -8.355 5.499 14.331 1.00 97.31 88 GLN A CA 1
ATOM 686 C C . GLN A 1 88 ? -9.302 6.523 14.969 1.00 97.31 88 GLN A C 1
ATOM 688 O O . GLN A 1 88 ? -8.930 7.684 15.119 1.00 97.31 88 GLN A O 1
ATOM 693 N N . ARG A 1 89 ? -10.517 6.115 15.368 1.00 97.69 89 ARG A N 1
ATOM 694 C CA . ARG A 1 89 ? -11.474 7.016 16.042 1.00 97.69 89 ARG A CA 1
ATOM 695 C C . ARG A 1 89 ? -10.964 7.494 17.402 1.00 97.69 89 ARG A C 1
ATOM 697 O O . ARG A 1 89 ? -11.283 8.606 17.803 1.00 97.69 89 ARG A O 1
ATOM 704 N N . GLY A 1 90 ? -10.209 6.653 18.106 1.00 98.19 90 GLY A N 1
ATOM 705 C CA . GLY A 1 90 ? -9.600 6.979 19.393 1.00 98.19 90 GLY A CA 1
ATOM 706 C C . GLY A 1 90 ? -8.330 7.824 19.295 1.00 98.19 90 GLY A C 1
ATOM 707 O O . GLY A 1 90 ? -7.786 8.179 20.334 1.00 98.19 90 GLY A O 1
ATOM 708 N N . HIS A 1 91 ? -7.854 8.142 18.082 1.00 97.44 91 HIS A N 1
ATOM 709 C CA . HIS A 1 91 ? -6.553 8.779 17.854 1.00 97.44 91 HIS A CA 1
ATOM 710 C C . HIS A 1 91 ? -5.386 8.017 18.520 1.00 97.44 91 HIS A C 1
ATOM 712 O O . HIS A 1 91 ? -4.382 8.615 18.910 1.00 97.44 91 HIS A O 1
ATOM 718 N N . ASP A 1 92 ? -5.503 6.691 18.637 1.00 98.25 92 ASP A N 1
ATOM 719 C CA . ASP A 1 92 ? -4.494 5.837 19.264 1.00 98.25 92 ASP A CA 1
ATOM 720 C C . ASP A 1 92 ? -3.396 5.477 18.259 1.00 98.25 92 ASP A C 1
ATOM 722 O O . ASP A 1 92 ? -3.387 4.408 17.646 1.00 98.25 92 ASP A O 1
ATOM 726 N N . ALA A 1 93 ? -2.469 6.411 18.057 1.00 97.50 93 ALA A N 1
ATOM 727 C CA . ALA A 1 93 ? -1.363 6.224 17.127 1.00 97.50 93 ALA A CA 1
ATOM 728 C C . ALA A 1 93 ? -0.467 5.030 17.502 1.00 97.50 93 ALA A C 1
ATOM 730 O O . ALA A 1 93 ? 0.013 4.336 16.609 1.00 97.50 93 ALA A O 1
ATOM 731 N N . LEU A 1 94 ? -0.259 4.766 18.797 1.00 98.25 94 LEU A N 1
ATOM 732 C CA . LEU A 1 94 ? 0.594 3.666 19.252 1.00 98.25 94 LEU A CA 1
ATOM 733 C C . LEU A 1 94 ? -0.070 2.314 18.990 1.00 98.25 94 LEU A C 1
ATOM 735 O O . LEU A 1 94 ? 0.556 1.440 18.398 1.00 98.25 94 LEU A O 1
ATOM 739 N N . GLY A 1 95 ? -1.354 2.171 19.321 1.00 98.12 95 GLY A N 1
ATOM 740 C CA . GLY A 1 95 ? -2.113 0.962 19.011 1.00 98.12 95 GLY A CA 1
ATOM 741 C C . GLY A 1 95 ? -2.204 0.690 17.507 1.00 98.12 95 GLY A C 1
ATOM 742 O O . GLY A 1 95 ? -2.150 -0.465 17.085 1.00 98.12 95 GLY A O 1
ATOM 743 N N . ILE A 1 96 ? -2.296 1.736 16.674 1.00 97.69 96 ILE A N 1
ATOM 744 C CA . ILE A 1 96 ? -2.242 1.593 15.210 1.00 97.69 96 ILE A CA 1
ATOM 745 C C . ILE A 1 96 ? -0.879 1.054 14.771 1.00 97.69 96 ILE A C 1
ATOM 747 O O . ILE A 1 96 ? -0.835 0.132 13.960 1.00 97.69 96 ILE A O 1
ATOM 751 N N . LEU A 1 97 ? 0.219 1.605 15.293 1.00 96.75 97 LEU A N 1
ATOM 752 C CA . LEU A 1 97 ? 1.567 1.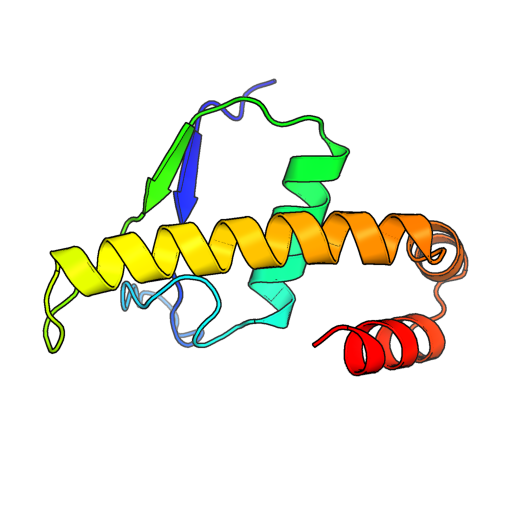143 14.959 1.00 96.75 97 LEU A CA 1
ATOM 753 C C . LEU A 1 97 ? 1.785 -0.312 15.395 1.00 96.75 97 LEU A C 1
ATOM 755 O O . LEU A 1 97 ? 2.196 -1.123 14.570 1.00 96.75 97 LEU A O 1
ATOM 759 N N . ASP A 1 98 ? 1.386 -0.672 16.616 1.00 97.19 98 ASP A N 1
ATOM 760 C CA . ASP A 1 98 ? 1.443 -2.052 17.115 1.00 97.19 98 ASP A CA 1
ATOM 761 C C . ASP A 1 98 ? 0.623 -3.018 16.250 1.00 97.19 98 ASP A C 1
ATOM 763 O O . ASP A 1 98 ? 1.002 -4.175 16.052 1.00 97.19 98 ASP A O 1
ATOM 767 N N . LEU A 1 99 ? -0.533 -2.571 15.751 1.00 96.31 99 LEU A N 1
ATOM 768 C CA . LEU A 1 99 ? -1.375 -3.371 14.871 1.00 96.31 99 LEU A CA 1
ATOM 769 C C . LEU A 1 99 ? -0.731 -3.559 13.490 1.00 96.31 99 LEU A C 1
ATOM 771 O O . LEU A 1 99 ? -0.796 -4.662 12.944 1.00 96.31 99 LEU A O 1
ATOM 775 N N . LEU A 1 100 ? -0.121 -2.508 12.934 1.00 95.25 100 LEU A N 1
ATOM 776 C CA . LEU A 1 100 ? 0.579 -2.553 11.648 1.00 95.25 100 LEU A CA 1
ATOM 777 C C . LEU A 1 100 ? 1.815 -3.456 11.707 1.00 95.25 100 LEU A C 1
ATOM 779 O O . LEU A 1 100 ? 2.004 -4.268 10.806 1.00 95.25 100 LEU A O 1
ATOM 783 N N . ASP A 1 101 ? 2.607 -3.375 12.775 1.00 93.81 101 ASP A N 1
ATOM 784 C CA . ASP A 1 101 ? 3.836 -4.164 12.942 1.00 93.81 101 ASP A CA 1
ATOM 785 C C . ASP A 1 101 ? 3.565 -5.671 13.123 1.00 93.81 101 ASP A C 1
ATOM 787 O O . ASP A 1 101 ? 4.454 -6.495 12.943 1.00 93.81 101 ASP A O 1
ATOM 791 N N . ARG A 1 102 ? 2.327 -6.062 13.454 1.00 91.25 102 ARG A N 1
ATOM 792 C CA . ARG A 1 102 ? 1.890 -7.473 13.487 1.00 91.25 102 ARG A CA 1
ATOM 793 C C . ARG A 1 102 ? 1.383 -7.986 12.138 1.00 91.25 102 ARG A C 1
ATOM 795 O O . ARG A 1 102 ? 1.062 -9.169 12.024 1.00 91.25 102 ARG A O 1
ATOM 802 N N . GLU A 1 103 ? 1.191 -7.100 11.168 1.00 89.31 103 GLU A N 1
ATOM 803 C CA . GLU A 1 103 ? 0.550 -7.394 9.883 1.00 89.31 103 GLU A CA 1
ATOM 804 C C . GLU A 1 103 ? 1.503 -7.291 8.682 1.00 89.31 103 GLU A C 1
ATOM 806 O O . GLU A 1 103 ? 1.267 -7.947 7.658 1.00 89.31 103 GLU A O 1
ATOM 811 N N . LEU A 1 104 ? 2.536 -6.454 8.800 1.00 79.75 104 LEU A N 1
ATOM 812 C CA . LEU A 1 104 ? 3.642 -6.303 7.852 1.00 79.75 104 LEU A CA 1
ATOM 813 C C . LEU A 1 104 ? 4.771 -7.288 8.175 1.00 79.75 104 LEU A C 1
ATOM 815 O O . LEU A 1 104 ? 5.314 -7.848 7.198 1.00 79.75 104 LEU A O 1
#

Secondary structure (DSSP, 8-state):
----EEEE-B----TT----BPTTSS-HHHHHHHHHHHHHTT--SEEEE----SSS-HHHHHHHHHHHHHHHHHHHHHHHHTTHHHHHHTT-HHHHHHHHHTT-

Sequence (104 aa):
GKLFGIQLGDGPSRLGAEDGLVFGSANPRASLEAVLWLRRAGFGGTFYFDTFPEAEDPVRECETNIREFRRQWAQAGRLEGRGLKELQRGHDALGILDLLDREL

InterPro domains:
  IPR036237 Xylose isomerase-like superfamily [SSF51658] (1-94)

Foldseek 3Di:
DPCQEDEFADDDDDVPDDQQHQGCPHPVPVSLVVLLVCVVVVPPHYYHRRHDPPPDDVVVSVVRSVVSSVLSNVLSVVCVVVCVVVCVVVVVPVVNVVSVVVSD

Radius of gyration: 14.8 Å; chains: 1; bounding box: 34×27×37 Å

Organism: NCBI:txid1461544

pLDDT: mean 94.51, std 6.32, range [67.38, 98.56]